Protein AF-T0XTY6-F1 (afdb_monomer)

InterPro domains:
  IPR000873 AMP-dependent synthetase/ligase domain [PF00501] (25-155)
  IPR020845 AMP-binding, conserved site [PS00455] (38-49)
  IPR042099 ANL, N-terminal domain [G3DSA:3.40.50.12780] (5-158)

Organism: NCBI:txid410659

pLDDT: mean 87.72, std 12.35, range [38.81, 97.88]

Sequence (158 aa):
LTGGRRVRRAFPPYAPLRSQQPDTDPGVEVLDTDPWVLVYTSGTTGKPKGAMRSHRSNLMIALLMASEFGITSDDVGLAILPMFHVNSLWLVSLSLALGATVALYPHRVFHPVYVVEELNRHRATYSMFVPTLLTLLADAAEKGLVDPEQLRIILTSS

Structure (mmCIF, N/CA/C/O backbone):
data_AF-T0XTY6-F1
#
_entry.id   AF-T0XTY6-F1
#
loop_
_atom_site.group_PDB
_atom_site.id
_atom_site.type_symbol
_atom_site.label_atom_id
_atom_site.label_alt_id
_atom_site.label_comp_id
_atom_site.label_asym_id
_atom_site.label_entity_id
_atom_site.label_seq_id
_atom_site.pdbx_PDB_ins_code
_atom_site.Cartn_x
_atom_site.Cartn_y
_atom_site.Cartn_z
_atom_site.occupancy
_atom_site.B_iso_or_equiv
_atom_site.auth_seq_id
_atom_site.auth_comp_id
_atom_site.auth_asym_id
_atom_site.auth_atom_id
_atom_site.pdbx_PDB_model_num
ATOM 1 N N . LEU A 1 1 ? 17.956 36.889 -6.508 1.00 43.97 1 LEU A N 1
ATOM 2 C CA . LEU A 1 1 ? 17.241 37.171 -7.777 1.00 43.97 1 LEU A CA 1
ATOM 3 C C . LEU A 1 1 ? 18.006 36.400 -8.850 1.00 43.97 1 LEU A C 1
ATOM 5 O O . LEU A 1 1 ? 19.145 36.754 -9.079 1.00 43.97 1 LEU A O 1
ATOM 9 N N . THR A 1 2 ? 17.607 35.229 -9.338 1.00 38.81 2 THR A N 1
ATOM 10 C CA . THR A 1 2 ? 16.356 34.879 -10.026 1.00 38.81 2 THR A CA 1
ATOM 11 C C . THR A 1 2 ? 16.093 33.373 -9.866 1.00 38.81 2 THR A C 1
ATOM 13 O O . THR A 1 2 ? 16.753 32.531 -10.468 1.00 38.81 2 THR A O 1
ATOM 16 N N . GLY A 1 3 ? 15.117 33.021 -9.025 1.00 40.44 3 GLY A N 1
ATOM 17 C CA . GLY A 1 3 ? 14.622 31.652 -8.897 1.00 40.44 3 GLY A CA 1
ATOM 18 C C . GLY A 1 3 ? 13.713 31.324 -10.076 1.00 40.44 3 GLY A C 1
ATOM 19 O O . GLY A 1 3 ? 12.563 31.758 -10.108 1.00 40.44 3 GLY A O 1
ATOM 20 N N . GLY A 1 4 ? 14.234 30.578 -11.051 1.00 43.25 4 GLY A N 1
ATOM 21 C CA . GLY A 1 4 ? 13.454 30.040 -12.161 1.00 43.25 4 GLY A CA 1
ATOM 22 C C . GLY A 1 4 ? 12.354 29.120 -11.637 1.00 43.25 4 GLY A C 1
ATOM 23 O O . GLY A 1 4 ? 12.597 27.971 -11.269 1.00 43.25 4 GLY A O 1
ATOM 24 N N . ARG A 1 5 ? 11.129 29.642 -11.578 1.00 49.81 5 ARG A N 1
ATOM 25 C CA . ARG A 1 5 ? 9.915 28.907 -11.230 1.00 49.81 5 ARG A CA 1
ATOM 26 C C . ARG A 1 5 ? 9.704 27.842 -12.311 1.00 49.81 5 ARG A C 1
ATOM 28 O O . ARG A 1 5 ? 9.223 28.158 -13.395 1.00 49.81 5 ARG A O 1
ATOM 35 N N . ARG A 1 6 ? 10.108 26.589 -12.050 1.00 56.47 6 ARG A N 1
ATOM 36 C CA . ARG A 1 6 ? 9.805 25.461 -12.948 1.00 56.47 6 ARG A CA 1
ATOM 37 C C . ARG A 1 6 ? 8.292 25.410 -13.129 1.00 56.47 6 ARG A C 1
ATOM 39 O O . ARG A 1 6 ? 7.557 25.153 -12.175 1.00 56.47 6 ARG A O 1
ATOM 46 N N . VAL A 1 7 ? 7.839 25.691 -14.344 1.00 49.06 7 VAL A N 1
ATOM 47 C CA . VAL A 1 7 ? 6.444 25.538 -14.744 1.00 49.06 7 VAL A CA 1
ATOM 48 C C . VAL A 1 7 ? 6.107 24.058 -14.582 1.00 49.06 7 VAL A C 1
ATOM 50 O O . VAL A 1 7 ? 6.647 23.208 -15.289 1.00 49.06 7 VAL A O 1
ATOM 53 N N . ARG A 1 8 ? 5.267 23.726 -13.595 1.00 56.00 8 ARG A N 1
ATOM 54 C CA . ARG A 1 8 ? 4.703 22.381 -13.466 1.00 56.00 8 ARG A CA 1
ATOM 55 C C . ARG A 1 8 ? 3.804 22.177 -14.678 1.00 56.00 8 ARG A C 1
ATOM 57 O O . ARG A 1 8 ? 2.717 22.745 -14.729 1.00 56.00 8 ARG A O 1
ATOM 64 N N . ARG A 1 9 ? 4.264 21.409 -15.666 1.00 54.91 9 ARG A N 1
ATOM 65 C CA . ARG A 1 9 ? 3.400 20.942 -16.750 1.00 54.91 9 ARG A CA 1
ATOM 66 C C . ARG A 1 9 ? 2.299 20.118 -16.084 1.00 54.91 9 ARG A C 1
ATOM 68 O O . ARG A 1 9 ? 2.601 19.125 -15.425 1.00 54.91 9 ARG A O 1
ATOM 75 N N . ALA A 1 10 ? 1.055 20.584 -16.159 1.00 61.41 10 ALA A N 1
ATOM 76 C CA . ALA A 1 10 ? -0.076 19.777 -15.733 1.00 61.41 10 ALA A CA 1
ATOM 77 C C . ALA A 1 10 ? -0.049 18.495 -16.571 1.00 61.41 10 ALA A C 1
ATOM 79 O O . ALA A 1 10 ? 0.035 18.563 -17.800 1.00 61.41 10 ALA A O 1
ATOM 80 N N . PHE A 1 11 ? -0.035 17.338 -15.911 1.00 56.94 11 PHE A N 1
ATOM 81 C CA . PHE A 1 11 ? -0.221 16.082 -16.620 1.00 56.94 11 PHE A CA 1
ATOM 82 C C . PHE A 1 11 ? -1.624 16.103 -17.235 1.00 56.94 11 PHE A C 1
ATOM 84 O O . PHE A 1 11 ? -2.564 16.540 -16.560 1.00 56.94 11 PHE A O 1
ATOM 91 N N . PRO A 1 12 ? -1.777 15.702 -18.506 1.00 67.06 12 PRO A N 1
ATOM 92 C CA . PRO A 1 12 ? -3.093 15.610 -19.114 1.00 67.06 12 PRO A CA 1
ATOM 93 C C . PRO A 1 12 ? -3.985 14.664 -18.292 1.00 67.06 12 PRO A C 1
ATOM 95 O O . PRO A 1 12 ? -3.475 13.732 -17.660 1.00 67.06 12 PRO A O 1
ATOM 98 N N . PRO A 1 13 ? -5.308 14.893 -18.273 1.00 69.94 13 PRO A N 1
ATOM 99 C CA . PRO A 1 13 ? -6.233 13.996 -17.595 1.00 69.94 13 PRO A CA 1
ATOM 100 C C . PRO A 1 13 ? -6.083 12.566 -18.135 1.00 69.94 13 PRO A C 1
ATOM 102 O O . PRO A 1 13 ? -5.951 12.355 -19.339 1.00 69.94 13 PRO A O 1
ATOM 105 N N . TYR A 1 14 ? -6.097 11.580 -17.235 1.00 70.00 14 TYR A N 1
ATOM 106 C CA . TYR A 1 14 ? -5.851 10.171 -17.570 1.00 70.00 14 TYR A CA 1
ATOM 107 C C . TYR A 1 14 ? -6.961 9.552 -18.440 1.00 70.00 14 TYR A C 1
ATOM 109 O O . TYR A 1 14 ? -6.679 8.756 -19.332 1.00 70.00 14 TYR A O 1
ATOM 117 N N . ALA A 1 15 ? -8.220 9.947 -18.225 1.00 71.12 15 ALA A N 1
ATOM 118 C CA . ALA A 1 15 ? -9.383 9.391 -18.923 1.00 71.12 15 ALA A CA 1
ATOM 11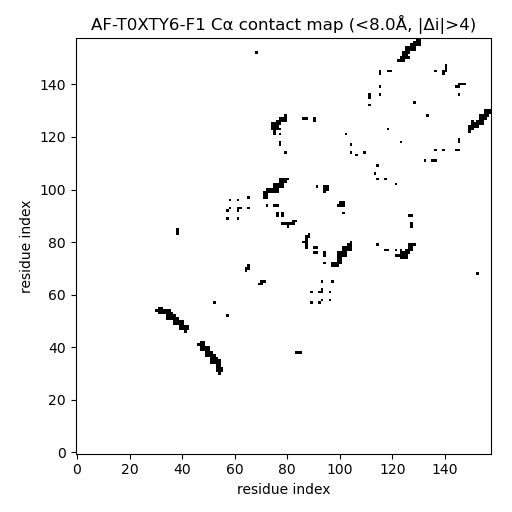9 C C . ALA A 1 15 ? -9.292 9.431 -20.469 1.00 71.12 15 ALA A C 1
ATOM 121 O O . ALA A 1 15 ? -9.461 8.376 -21.083 1.00 71.12 15 ALA A O 1
ATOM 122 N N . PRO A 1 16 ? -8.976 10.571 -21.120 1.00 75.00 16 PRO A N 1
ATOM 123 C CA . PRO A 1 16 ? -8.836 10.606 -22.575 1.00 75.00 16 PRO A CA 1
ATOM 124 C C . PRO A 1 16 ? -7.663 9.763 -23.093 1.00 75.00 16 PRO A C 1
ATOM 126 O O . PRO A 1 16 ? -7.784 9.179 -24.166 1.00 75.00 16 PRO A O 1
ATOM 129 N N . LEU A 1 17 ? -6.568 9.630 -22.331 1.00 75.50 17 LEU A N 1
ATOM 130 C CA . LEU A 1 17 ? -5.458 8.747 -22.708 1.00 75.50 17 LEU A CA 1
ATOM 131 C C . LEU A 1 17 ? -5.892 7.278 -22.714 1.00 75.50 17 LEU A C 1
ATOM 133 O O . LEU A 1 17 ? -5.580 6.571 -23.664 1.00 75.50 17 LEU A O 1
ATOM 137 N N . ARG A 1 18 ? -6.652 6.836 -21.701 1.00 74.25 18 ARG A N 1
ATOM 138 C CA . ARG A 1 18 ? -7.167 5.459 -21.620 1.00 74.25 18 ARG A CA 1
ATOM 139 C C . ARG A 1 18 ? -8.140 5.139 -22.755 1.00 74.25 18 ARG A C 1
ATOM 141 O O . ARG A 1 18 ? -8.022 4.084 -23.356 1.00 74.25 18 ARG A O 1
ATOM 148 N N . SER A 1 19 ? -9.067 6.046 -23.073 1.00 77.88 19 SER A N 1
ATOM 149 C CA . SER A 1 19 ? -10.077 5.817 -24.125 1.00 77.88 19 SER A CA 1
ATOM 150 C C . SER A 1 19 ? -9.498 5.637 -25.534 1.00 77.88 19 SER A C 1
ATOM 152 O O . SER A 1 19 ? -10.197 5.176 -26.428 1.00 77.88 19 SER A O 1
ATOM 154 N N . GLN A 1 20 ? -8.237 6.027 -25.734 1.00 82.38 20 GLN A N 1
ATOM 155 C CA . GLN A 1 20 ? -7.523 5.907 -27.005 1.00 82.38 20 GLN A CA 1
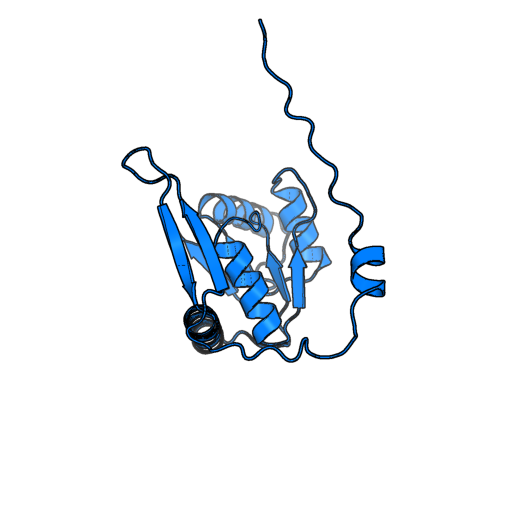ATOM 156 C C . GLN A 1 20 ? -6.628 4.662 -27.072 1.00 82.38 20 GLN A C 1
ATOM 158 O O . GLN A 1 20 ? -6.018 4.422 -28.111 1.00 82.38 20 GLN A O 1
ATOM 163 N N . GLN A 1 21 ? -6.504 3.897 -25.982 1.00 81.62 21 GLN A N 1
ATOM 164 C CA . GLN A 1 21 ? -5.724 2.662 -25.975 1.00 81.62 21 GLN A CA 1
ATOM 165 C C . GLN A 1 21 ? -6.599 1.470 -26.388 1.00 81.62 21 GLN A C 1
ATOM 167 O O . GLN A 1 21 ? -7.783 1.444 -26.043 1.00 81.62 21 GLN A O 1
ATOM 172 N N . PRO A 1 22 ? -6.038 0.478 -27.100 1.00 84.62 22 PRO A N 1
ATOM 173 C CA . PRO A 1 22 ? -6.704 -0.802 -27.308 1.00 84.62 22 PRO A CA 1
ATOM 174 C C . PRO A 1 22 ? -7.024 -1.469 -25.964 1.00 84.62 22 PRO A C 1
ATOM 176 O O . PRO A 1 22 ? -6.227 -1.390 -25.034 1.00 84.62 22 PRO A O 1
ATOM 179 N N . ASP A 1 23 ? -8.150 -2.181 -25.886 1.00 85.56 23 ASP A N 1
ATOM 180 C CA . ASP A 1 23 ? -8.516 -3.005 -24.716 1.00 85.56 23 ASP A CA 1
ATOM 181 C C . ASP A 1 23 ? -7.867 -4.407 -24.771 1.00 85.56 23 ASP A C 1
ATOM 183 O O . ASP A 1 23 ? -8.280 -5.350 -24.101 1.00 85.56 23 ASP A O 1
ATOM 187 N N . THR A 1 24 ? -6.858 -4.557 -25.630 1.00 88.06 24 THR A N 1
ATOM 188 C CA . THR A 1 24 ? -6.093 -5.783 -25.852 1.00 88.06 24 THR A CA 1
ATOM 189 C C . THR A 1 24 ? -4.678 -5.619 -25.323 1.00 88.06 24 THR A C 1
ATOM 191 O O . THR A 1 24 ? -4.151 -4.507 -25.265 1.00 88.06 24 THR A O 1
ATOM 194 N N . ASP A 1 25 ? -4.038 -6.742 -25.003 1.00 86.62 25 ASP A N 1
ATOM 195 C CA . ASP A 1 25 ? -2.611 -6.767 -24.693 1.00 86.62 25 ASP A CA 1
ATOM 196 C C . ASP A 1 25 ? -1.803 -6.082 -25.821 1.00 86.62 25 ASP A C 1
ATOM 198 O O . ASP A 1 25 ? -2.125 -6.286 -27.000 1.00 86.62 25 ASP A O 1
ATOM 202 N N . PRO A 1 26 ? -0.786 -5.256 -25.503 1.00 88.31 26 PRO A N 1
ATOM 203 C CA . PRO A 1 26 ? 0.048 -4.589 -26.504 1.00 88.31 26 PRO A CA 1
ATOM 204 C C . PRO A 1 26 ? 0.810 -5.546 -27.439 1.00 88.31 26 PRO A C 1
ATOM 206 O O . PRO A 1 26 ? 1.424 -5.073 -28.395 1.00 88.31 26 PRO A O 1
ATOM 209 N N . GLY A 1 27 ? 0.788 -6.863 -27.199 1.00 89.69 27 GLY A N 1
ATOM 210 C CA . GLY A 1 27 ? 1.391 -7.868 -28.079 1.00 89.69 27 GLY A CA 1
ATOM 211 C C . GLY A 1 27 ? 2.918 -7.826 -28.067 1.00 89.69 27 GLY A C 1
ATOM 212 O O . GLY A 1 27 ? 3.564 -8.293 -29.004 1.00 89.69 27 GLY A O 1
ATOM 213 N N . VAL A 1 28 ? 3.491 -7.228 -27.022 1.00 92.88 28 VAL A N 1
ATOM 214 C CA . VAL A 1 28 ? 4.931 -7.144 -26.795 1.00 92.88 28 VAL A CA 1
ATOM 215 C C . VAL A 1 28 ? 5.317 -8.265 -25.847 1.00 92.88 28 VAL A C 1
ATOM 217 O O . VAL A 1 28 ? 4.732 -8.410 -24.777 1.00 92.88 28 VAL A O 1
ATOM 220 N N . GLU A 1 29 ? 6.319 -9.047 -26.231 1.00 95.19 29 GLU A N 1
ATOM 221 C CA . GLU A 1 29 ? 6.901 -10.034 -25.332 1.00 95.19 29 GLU A CA 1
ATOM 222 C C . GLU A 1 29 ? 7.602 -9.317 -24.169 1.00 95.19 29 GLU A C 1
ATOM 224 O O . GLU A 1 29 ? 8.485 -8.486 -24.383 1.00 95.19 29 GLU A O 1
ATOM 229 N N . VAL A 1 30 ? 7.183 -9.627 -22.942 1.00 94.50 30 VAL A N 1
ATOM 230 C CA . VAL A 1 30 ? 7.794 -9.131 -21.704 1.00 94.50 30 VAL A CA 1
ATOM 231 C C . VAL A 1 30 ? 8.292 -10.333 -20.917 1.00 94.50 30 VAL A C 1
ATOM 233 O O . VAL A 1 30 ? 7.504 -11.183 -20.498 1.00 94.50 30 VAL A O 1
ATOM 236 N N . LEU A 1 31 ? 9.602 -10.404 -20.705 1.00 96.62 31 LEU A N 1
ATOM 237 C CA . LEU A 1 31 ? 10.220 -11.436 -19.887 1.00 96.62 31 LEU A CA 1
ATOM 238 C C . LEU A 1 31 ? 10.124 -11.052 -18.411 1.00 96.62 31 LEU A C 1
ATOM 240 O O . LEU A 1 31 ? 10.208 -9.887 -18.023 1.00 96.62 31 LEU A O 1
ATOM 244 N N . ASP A 1 32 ? 10.027 -12.043 -17.532 1.00 95.94 32 ASP A N 1
ATOM 245 C CA . ASP A 1 32 ? 9.973 -11.784 -16.092 1.00 95.94 32 ASP A CA 1
ATOM 246 C C . ASP A 1 32 ? 11.288 -11.185 -15.540 1.00 95.94 32 ASP A C 1
ATOM 248 O O . ASP A 1 32 ? 11.309 -10.555 -14.479 1.00 95.94 32 ASP A O 1
ATOM 252 N N . THR A 1 33 ? 12.396 -11.326 -16.265 1.00 97.12 33 THR A N 1
ATOM 253 C CA . THR A 1 33 ? 13.678 -10.686 -15.957 1.00 97.12 33 THR A CA 1
ATOM 254 C C . THR A 1 33 ? 13.766 -9.233 -16.408 1.00 97.12 33 THR A C 1
ATOM 256 O O . THR A 1 33 ? 14.689 -8.543 -15.968 1.00 97.12 33 THR A O 1
ATOM 259 N N . ASP A 1 34 ? 12.828 -8.751 -17.225 1.00 97.50 34 ASP A N 1
ATOM 260 C CA . ASP A 1 34 ? 12.872 -7.386 -17.737 1.00 97.50 34 ASP A CA 1
ATOM 261 C C . ASP A 1 34 ? 12.695 -6.354 -16.612 1.00 97.50 34 ASP A C 1
ATOM 263 O O . ASP A 1 34 ? 12.028 -6.630 -15.602 1.00 97.50 34 ASP A O 1
ATOM 267 N N . PRO A 1 35 ? 13.303 -5.158 -16.741 1.00 96.94 35 PRO A N 1
ATOM 268 C CA . PRO A 1 35 ? 13.151 -4.095 -15.759 1.00 96.94 35 PRO A CA 1
ATOM 269 C C . PRO A 1 35 ? 11.694 -3.640 -15.634 1.00 96.94 35 PRO A C 1
ATOM 271 O O . PRO A 1 35 ? 11.085 -3.182 -16.594 1.00 96.94 35 PRO A O 1
ATOM 274 N N . TRP A 1 36 ? 11.175 -3.681 -14.411 1.00 94.56 36 TRP A N 1
ATOM 275 C CA . TRP A 1 36 ? 9.847 -3.190 -14.054 1.00 94.56 36 TRP A CA 1
ATOM 276 C C . TRP A 1 36 ? 9.888 -1.762 -13.499 1.00 94.56 36 TRP A C 1
ATOM 278 O O . TRP A 1 36 ? 9.089 -0.912 -13.885 1.00 94.56 36 TRP A O 1
ATOM 288 N N . VAL A 1 37 ? 10.825 -1.470 -12.587 1.00 94.12 37 VAL A N 1
ATOM 289 C CA . VAL A 1 37 ? 10.936 -0.141 -11.965 1.00 94.12 37 VAL A CA 1
ATOM 290 C C . VAL A 1 37 ? 12.375 0.221 -11.606 1.00 94.12 37 VAL A C 1
ATOM 292 O O . VAL A 1 37 ? 13.195 -0.636 -11.268 1.00 94.12 37 VAL A O 1
ATOM 295 N N . LEU A 1 38 ? 12.666 1.522 -11.644 1.00 94.50 38 LEU A N 1
ATOM 296 C CA . LEU A 1 38 ? 13.896 2.135 -11.149 1.00 94.50 38 LEU A CA 1
ATOM 297 C C . LEU A 1 38 ? 13.565 3.051 -9.970 1.00 94.50 38 LEU A C 1
ATOM 299 O O . LEU A 1 38 ? 13.011 4.135 -10.152 1.00 94.50 38 LEU A O 1
ATOM 303 N N . VAL A 1 39 ? 13.925 2.630 -8.758 1.00 91.75 39 VAL A N 1
ATOM 304 C CA . VAL A 1 39 ? 13.712 3.432 -7.545 1.00 91.75 39 VAL A CA 1
ATOM 305 C C . VAL A 1 39 ? 14.993 4.187 -7.216 1.00 91.75 39 VAL A C 1
ATOM 307 O O . VAL A 1 39 ? 15.998 3.588 -6.833 1.00 91.75 39 VAL A O 1
ATOM 310 N N . TYR A 1 40 ? 14.973 5.510 -7.369 1.00 92.31 40 TYR A N 1
ATOM 311 C CA . TYR A 1 40 ? 16.112 6.353 -7.012 1.00 92.31 40 TYR A CA 1
ATOM 312 C C . TYR A 1 40 ? 16.120 6.670 -5.518 1.00 92.31 40 TYR A C 1
ATOM 314 O O . TYR A 1 40 ? 15.121 7.115 -4.958 1.00 92.31 40 TYR A O 1
ATOM 322 N N . THR A 1 41 ? 17.277 6.494 -4.887 1.00 88.69 41 THR A N 1
ATOM 323 C CA . THR A 1 41 ? 17.515 6.851 -3.482 1.00 88.69 41 THR A CA 1
ATOM 324 C C . THR A 1 41 ? 18.636 7.881 -3.384 1.00 88.69 41 THR A C 1
ATOM 326 O O . THR A 1 41 ? 19.474 7.970 -4.282 1.00 88.69 41 THR A O 1
ATOM 329 N N . SER A 1 42 ? 18.647 8.690 -2.318 1.00 83.38 42 SER A N 1
ATOM 330 C CA . SER A 1 42 ? 19.545 9.849 -2.173 1.00 83.38 42 SER A CA 1
ATOM 331 C C . SER A 1 42 ? 21.035 9.496 -2.247 1.00 83.38 42 SER A C 1
ATOM 333 O O . SER A 1 42 ? 21.810 10.312 -2.738 1.00 83.38 42 SER A O 1
ATOM 335 N N . GLY A 1 43 ? 21.421 8.274 -1.863 1.00 73.62 43 GLY A N 1
ATOM 336 C CA . GLY A 1 43 ? 22.798 7.783 -1.909 1.00 73.62 43 GLY A CA 1
ATOM 337 C C . GLY A 1 43 ? 23.727 8.521 -0.934 1.00 73.62 43 GLY A C 1
ATOM 338 O O . GLY A 1 43 ? 23.854 9.740 -0.961 1.00 73.62 43 GLY A O 1
ATOM 339 N N . THR A 1 44 ? 24.457 7.790 -0.092 1.00 72.44 44 THR A N 1
ATOM 340 C CA . THR A 1 44 ? 25.382 8.386 0.900 1.00 72.44 44 THR A CA 1
ATOM 341 C C . THR A 1 44 ? 26.523 9.200 0.278 1.00 72.44 44 THR A C 1
ATOM 343 O O . THR A 1 44 ? 27.114 10.047 0.936 1.00 72.44 44 THR A O 1
ATOM 346 N N . THR A 1 45 ? 26.815 8.987 -1.006 1.00 79.88 45 THR A N 1
ATOM 347 C CA . THR A 1 45 ? 27.883 9.659 -1.761 1.00 79.88 45 THR A CA 1
ATOM 348 C C . THR A 1 45 ? 27.427 10.953 -2.455 1.00 79.88 45 THR A C 1
ATOM 350 O O . THR A 1 45 ? 28.140 11.462 -3.317 1.00 79.88 45 THR A O 1
ATOM 353 N N . GLY A 1 46 ? 26.214 11.448 -2.171 1.00 81.31 46 GLY A N 1
ATOM 354 C CA . GLY A 1 46 ? 25.648 12.673 -2.762 1.00 81.31 46 GLY A CA 1
ATOM 355 C C . GLY A 1 46 ? 25.161 12.539 -4.212 1.00 81.31 46 GLY A C 1
ATOM 356 O O . GLY A 1 46 ? 24.613 13.487 -4.772 1.00 81.31 46 GLY A O 1
ATOM 357 N N . LYS A 1 47 ? 25.334 11.364 -4.827 1.00 83.06 47 LYS A N 1
ATOM 358 C CA . LYS A 1 47 ? 24.807 11.027 -6.156 1.00 83.06 47 LYS A CA 1
ATOM 359 C C . LYS A 1 47 ? 23.693 9.991 -5.996 1.00 83.06 47 LYS A C 1
ATOM 361 O O . LYS A 1 47 ? 23.992 8.899 -5.498 1.00 83.06 47 LYS A O 1
ATOM 366 N N . PRO A 1 48 ? 22.453 10.289 -6.428 1.00 87.88 48 PRO A N 1
ATOM 367 C CA . PRO A 1 48 ? 21.365 9.330 -6.349 1.00 87.88 48 PRO A CA 1
ATOM 368 C C . PRO A 1 48 ? 21.678 8.033 -7.099 1.00 87.88 48 PRO A C 1
ATOM 370 O O . PRO A 1 48 ? 22.206 8.067 -8.212 1.00 87.88 48 PRO A O 1
ATOM 373 N N . LYS A 1 49 ? 21.331 6.891 -6.500 1.00 91.00 49 LYS A N 1
ATOM 374 C CA . LYS A 1 49 ? 21.496 5.559 -7.104 1.00 91.00 49 LYS A CA 1
ATOM 375 C C . LYS A 1 49 ? 20.124 4.996 -7.463 1.00 91.00 49 LYS A C 1
ATOM 377 O O . LYS A 1 49 ? 19.226 5.018 -6.623 1.00 91.00 49 LYS A O 1
ATOM 382 N N . GLY A 1 50 ? 19.970 4.504 -8.692 1.00 92.00 50 GLY A N 1
ATOM 383 C CA . GLY A 1 50 ? 18.753 3.838 -9.156 1.00 92.00 50 GLY A CA 1
ATOM 384 C C . GLY A 1 50 ? 18.805 2.343 -8.858 1.00 92.00 50 GLY A C 1
ATOM 385 O O . GLY A 1 50 ? 19.614 1.629 -9.444 1.00 92.00 50 GLY A O 1
ATOM 386 N N . ALA A 1 51 ? 17.953 1.869 -7.954 1.00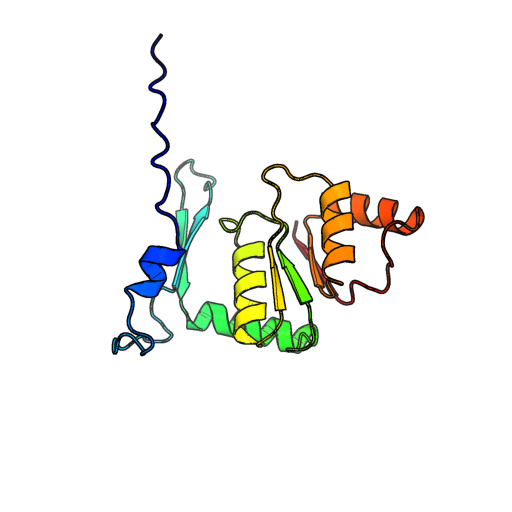 92.50 51 ALA A N 1
ATOM 387 C CA . ALA A 1 51 ? 17.750 0.446 -7.726 1.00 92.50 51 ALA A CA 1
ATOM 388 C C . ALA A 1 51 ? 16.820 -0.101 -8.817 1.00 92.50 51 ALA A C 1
ATOM 390 O O . ALA A 1 51 ? 15.617 0.171 -8.807 1.00 92.50 51 ALA A O 1
ATOM 391 N N . MET A 1 52 ? 17.392 -0.829 -9.777 1.00 95.50 52 MET A N 1
ATOM 392 C CA . MET A 1 52 ? 16.641 -1.506 -10.833 1.00 95.50 52 MET A CA 1
ATOM 393 C C . MET A 1 52 ? 16.022 -2.789 -10.295 1.00 95.50 52 MET A C 1
ATOM 395 O O . MET A 1 52 ? 16.695 -3.586 -9.642 1.00 95.50 52 MET A O 1
ATOM 399 N N . ARG A 1 53 ? 14.740 -2.994 -10.583 1.00 94.50 53 ARG A N 1
ATOM 400 C CA . ARG A 1 53 ? 13.991 -4.178 -10.172 1.00 94.50 53 ARG A CA 1
ATOM 401 C C . ARG A 1 53 ? 13.253 -4.782 -11.349 1.00 94.50 53 ARG A C 1
ATOM 403 O O . ARG A 1 53 ? 12.662 -4.039 -12.123 1.00 94.50 53 ARG A O 1
ATOM 410 N N . SER A 1 54 ? 13.267 -6.109 -11.452 1.00 96.62 54 SER A N 1
ATOM 411 C CA . SER A 1 54 ? 12.558 -6.848 -12.500 1.00 96.62 54 SER A CA 1
ATOM 412 C C . SER A 1 54 ? 11.121 -7.198 -12.116 1.00 96.62 54 SER A C 1
ATOM 414 O O . SER A 1 54 ? 10.783 -7.193 -10.923 1.00 96.62 54 SER A O 1
ATOM 416 N N . HIS A 1 55 ? 10.311 -7.577 -13.107 1.00 95.06 55 HIS A N 1
ATOM 417 C CA . HIS A 1 55 ? 8.961 -8.118 -12.906 1.00 95.06 55 HIS A CA 1
ATOM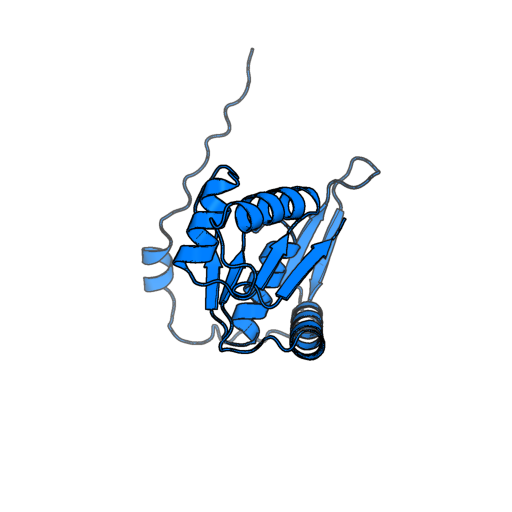 418 C C . HIS A 1 55 ? 8.960 -9.317 -11.943 1.00 95.06 55 HIS A C 1
ATOM 420 O O . HIS A 1 55 ? 8.224 -9.313 -10.952 1.00 95.06 55 HIS A O 1
ATOM 426 N N . ARG A 1 56 ? 9.863 -10.286 -12.152 1.00 96.06 56 ARG A N 1
ATOM 427 C CA . ARG A 1 56 ? 10.066 -11.459 -11.286 1.00 96.06 56 ARG A CA 1
ATOM 428 C C . ARG A 1 56 ? 10.323 -11.036 -9.853 1.00 96.06 56 ARG A C 1
ATOM 430 O O . ARG A 1 56 ? 9.674 -11.538 -8.944 1.00 96.06 56 ARG A O 1
ATOM 437 N N . SER A 1 57 ? 11.250 -10.099 -9.636 1.00 94.62 57 SER A N 1
ATOM 438 C CA . SER A 1 57 ? 11.574 -9.665 -8.277 1.00 94.62 57 SER A CA 1
ATOM 439 C C . SER A 1 57 ? 10.332 -9.139 -7.556 1.00 94.62 57 SER A C 1
ATOM 441 O O . SER A 1 57 ? 10.192 -9.364 -6.358 1.00 94.62 57 SER A O 1
ATOM 443 N N . ASN A 1 58 ? 9.452 -8.415 -8.263 1.00 92.94 58 ASN A N 1
ATOM 444 C CA . ASN A 1 58 ? 8.237 -7.844 -7.691 1.00 92.94 58 ASN A CA 1
ATOM 445 C C . ASN A 1 58 ? 7.206 -8.920 -7.349 1.00 92.94 58 ASN A C 1
ATOM 447 O O . ASN A 1 58 ? 6.677 -8.930 -6.241 1.00 92.94 58 ASN A O 1
ATOM 451 N N . LEU A 1 59 ? 6.978 -9.857 -8.269 1.00 92.94 59 LEU A N 1
ATOM 452 C CA . LEU A 1 59 ? 6.057 -10.962 -8.035 1.00 92.94 59 LEU A CA 1
ATOM 453 C C . LEU A 1 59 ? 6.522 -11.846 -6.870 1.00 92.94 59 LEU A C 1
ATOM 455 O O . LEU A 1 59 ? 5.719 -12.197 -6.015 1.00 92.94 59 LEU A O 1
ATOM 459 N N . MET A 1 60 ? 7.822 -12.138 -6.778 1.00 94.06 60 MET A N 1
ATOM 460 C CA . MET A 1 60 ? 8.372 -12.968 -5.700 1.00 94.06 60 MET A CA 1
ATOM 461 C C . MET A 1 60 ? 8.120 -12.373 -4.313 1.00 94.06 60 MET A C 1
ATOM 463 O O . MET A 1 60 ? 7.708 -13.092 -3.408 1.00 94.06 60 MET A O 1
ATOM 467 N N . ILE A 1 61 ? 8.329 -11.063 -4.134 1.00 90.94 61 ILE A N 1
ATOM 468 C CA . ILE A 1 61 ? 8.046 -10.420 -2.843 1.00 90.94 61 ILE A CA 1
ATOM 469 C C . ILE A 1 61 ? 6.539 -10.343 -2.567 1.00 90.94 61 ILE A C 1
ATOM 471 O O . ILE A 1 61 ? 6.129 -10.482 -1.420 1.00 90.94 61 ILE A O 1
ATOM 475 N N . ALA A 1 62 ? 5.706 -10.160 -3.597 1.00 91.62 62 ALA A N 1
ATOM 476 C CA . ALA A 1 62 ? 4.256 -10.181 -3.439 1.00 91.62 62 ALA A CA 1
ATOM 477 C C . ALA A 1 62 ? 3.769 -11.555 -2.942 1.00 91.62 62 ALA A C 1
ATOM 479 O O . ALA A 1 62 ? 3.066 -11.631 -1.938 1.00 91.62 62 ALA A O 1
ATOM 480 N N . LEU A 1 63 ? 4.223 -12.638 -3.581 1.00 91.88 63 LEU A N 1
ATOM 481 C CA . LEU A 1 63 ? 3.892 -14.012 -3.192 1.00 91.88 63 LEU A CA 1
ATOM 482 C C . LEU A 1 63 ? 4.412 -14.367 -1.796 1.00 91.88 63 LEU A C 1
ATOM 484 O O . LEU A 1 63 ? 3.677 -14.966 -1.015 1.00 91.88 63 LEU A O 1
ATOM 488 N N . LEU A 1 64 ? 5.644 -13.965 -1.462 1.00 93.06 64 LEU A N 1
ATOM 489 C CA . LEU A 1 64 ? 6.208 -14.182 -0.128 1.00 93.06 64 LEU A CA 1
ATOM 490 C C . LEU A 1 64 ? 5.315 -13.564 0.948 1.00 93.06 64 LEU A C 1
ATOM 492 O O . LEU A 1 64 ? 4.985 -14.213 1.929 1.00 93.06 64 LEU A O 1
ATOM 496 N N . MET A 1 65 ? 4.893 -12.321 0.751 1.00 90.00 65 MET A N 1
ATOM 497 C CA . MET A 1 65 ? 4.132 -11.589 1.760 1.00 90.00 65 MET A CA 1
ATOM 498 C C . MET A 1 65 ? 2.677 -12.056 1.827 1.00 90.00 65 MET A C 1
ATOM 500 O O . MET A 1 65 ? 2.105 -12.110 2.912 1.00 90.00 65 MET A O 1
ATOM 504 N N . ALA A 1 66 ? 2.093 -12.447 0.691 1.00 92.69 66 ALA A N 1
ATOM 505 C CA . ALA A 1 66 ? 0.797 -13.115 0.661 1.00 92.69 66 ALA A CA 1
ATOM 506 C C . ALA A 1 66 ? 0.828 -14.418 1.469 1.00 92.69 66 ALA A C 1
ATOM 508 O O . ALA A 1 66 ? -0.059 -14.651 2.283 1.00 92.69 66 ALA A O 1
ATOM 509 N N . SER A 1 67 ? 1.881 -15.222 1.292 1.00 93.88 67 SER A N 1
ATOM 510 C CA . SER A 1 67 ? 2.075 -16.475 2.023 1.00 93.88 67 SER A CA 1
ATOM 511 C C . SER A 1 67 ? 2.354 -16.257 3.511 1.00 93.88 67 SER A C 1
ATOM 513 O O . SER A 1 67 ? 1.795 -16.970 4.334 1.00 93.88 67 SER A O 1
ATOM 515 N N . GLU A 1 68 ? 3.216 -15.301 3.860 1.00 94.31 68 GLU A N 1
ATOM 516 C CA . GLU A 1 68 ? 3.668 -15.076 5.240 1.00 94.31 68 GLU A CA 1
ATOM 517 C C . GLU A 1 68 ? 2.573 -14.445 6.109 1.00 94.31 68 GLU A C 1
ATOM 519 O O . GLU A 1 68 ? 2.363 -14.845 7.250 1.00 94.31 68 GLU A O 1
ATOM 524 N N . PHE A 1 69 ? 1.846 -13.466 5.563 1.00 93.81 69 PHE A N 1
ATOM 525 C CA . PHE A 1 69 ? 0.833 -12.711 6.308 1.00 93.81 69 PHE A CA 1
ATOM 526 C C . PHE A 1 69 ? -0.603 -13.156 5.997 1.00 93.81 69 PHE A C 1
ATOM 528 O O . PHE A 1 69 ? -1.560 -12.645 6.583 1.00 93.81 69 PHE A O 1
ATOM 535 N N . GLY A 1 70 ? -0.776 -14.108 5.076 1.00 94.75 70 GLY A N 1
ATOM 536 C CA . GLY A 1 70 ? -2.087 -14.589 4.649 1.00 94.75 70 GLY A CA 1
ATOM 537 C C . GLY A 1 70 ? -2.929 -13.484 4.015 1.00 94.75 70 GLY A C 1
ATOM 538 O O . GLY A 1 70 ? -4.104 -13.362 4.347 1.00 94.75 70 GLY A O 1
ATOM 539 N N . ILE A 1 71 ? -2.327 -12.622 3.190 1.00 95.50 71 ILE A N 1
ATOM 540 C CA . ILE A 1 71 ? -3.057 -11.579 2.448 1.00 95.50 71 ILE A CA 1
ATOM 541 C C . ILE A 1 71 ? -3.759 -12.243 1.266 1.00 95.50 71 ILE A C 1
ATOM 543 O O . ILE A 1 71 ? -3.148 -13.015 0.527 1.00 95.50 71 ILE A O 1
ATOM 547 N N . THR A 1 72 ? -5.037 -11.934 1.090 1.00 95.56 72 THR A N 1
ATOM 548 C CA . THR A 1 72 ? -5.918 -12.547 0.092 1.00 95.56 72 THR A CA 1
ATOM 549 C C . THR A 1 72 ? -6.614 -11.481 -0.754 1.00 95.56 72 THR A C 1
ATOM 551 O O . THR A 1 72 ? -6.478 -10.284 -0.504 1.00 95.56 72 THR A O 1
ATOM 554 N N . SER A 1 73 ? -7.385 -11.906 -1.755 1.00 96.75 73 SER A N 1
ATOM 555 C CA . SER A 1 73 ? -8.233 -11.022 -2.563 1.00 96.75 73 SER A CA 1
ATOM 556 C C . SER A 1 73 ? -9.340 -10.321 -1.763 1.00 96.75 73 SER A C 1
ATOM 558 O O . SER A 1 73 ? -9.872 -9.315 -2.223 1.00 96.75 73 SER A O 1
ATOM 560 N N . ASP A 1 74 ? -9.684 -10.830 -0.575 1.00 96.75 74 ASP A N 1
ATOM 561 C CA . ASP A 1 74 ? -10.724 -10.252 0.286 1.00 96.75 74 ASP A CA 1
ATOM 562 C C . ASP A 1 74 ? -10.196 -9.082 1.134 1.00 96.75 74 ASP A C 1
ATOM 564 O O . ASP A 1 74 ? -10.964 -8.376 1.789 1.00 96.75 74 ASP A O 1
ATOM 568 N N . ASP A 1 75 ? -8.879 -8.861 1.132 1.00 97.25 75 ASP A N 1
ATOM 569 C CA . ASP A 1 75 ? -8.246 -7.797 1.896 1.00 97.25 75 ASP A CA 1
ATOM 570 C C . ASP A 1 75 ? -8.320 -6.433 1.190 1.00 97.25 75 ASP A C 1
ATOM 572 O O . ASP A 1 75 ? -8.352 -6.309 -0.040 1.00 97.25 75 ASP A O 1
ATOM 576 N N . VAL A 1 76 ? -8.288 -5.373 2.003 1.00 97.88 76 VAL A N 1
ATOM 577 C CA . VAL A 1 76 ? -8.267 -3.983 1.540 1.00 97.88 76 VAL A CA 1
ATOM 578 C C . VAL A 1 76 ? -7.010 -3.294 2.060 1.00 97.88 76 VAL A C 1
ATOM 580 O O . VAL A 1 76 ? -6.872 -3.036 3.256 1.00 97.88 76 VAL A O 1
ATOM 583 N N . GLY A 1 77 ? -6.092 -2.969 1.154 1.00 97.44 77 GLY A N 1
ATOM 584 C CA . GLY A 1 77 ? -4.862 -2.247 1.465 1.00 97.44 77 GLY A CA 1
ATOM 585 C C . GLY A 1 77 ? -5.059 -0.733 1.441 1.00 97.44 77 GLY A C 1
ATOM 586 O O . GLY A 1 77 ? -5.683 -0.211 0.518 1.00 97.44 77 GLY A O 1
ATOM 587 N N . LEU A 1 78 ? -4.474 -0.000 2.394 1.00 96.81 78 LEU A N 1
ATOM 588 C CA . LEU A 1 78 ? -4.397 1.467 2.336 1.00 96.81 78 LEU A CA 1
ATOM 589 C C . LEU A 1 78 ? -2.960 1.937 2.062 1.00 96.81 78 LEU A C 1
ATOM 591 O O . LEU A 1 78 ? -2.083 1.863 2.920 1.00 96.81 78 LEU A O 1
ATOM 595 N N . ALA A 1 79 ? -2.710 2.483 0.872 1.00 95.75 79 ALA A N 1
ATOM 596 C CA . ALA A 1 79 ? -1.425 3.077 0.516 1.00 95.75 79 ALA A CA 1
ATOM 597 C C . ALA A 1 79 ? -1.331 4.524 1.035 1.00 95.75 79 ALA A C 1
ATOM 599 O O . ALA A 1 79 ? -1.776 5.460 0.369 1.00 95.75 79 ALA A O 1
ATOM 600 N N . ILE A 1 80 ? -0.734 4.708 2.218 1.00 93.25 80 ILE A N 1
ATOM 601 C CA . ILE A 1 80 ? -0.603 6.030 2.865 1.00 93.25 80 ILE A CA 1
ATOM 602 C C . ILE A 1 80 ? 0.677 6.799 2.517 1.00 93.25 80 ILE A C 1
ATOM 604 O O . ILE A 1 80 ? 0.739 8.012 2.716 1.00 93.25 80 ILE A O 1
ATOM 608 N N . LEU A 1 81 ? 1.713 6.114 2.024 1.00 89.75 81 LEU A N 1
ATOM 609 C CA . LEU A 1 81 ? 2.974 6.749 1.650 1.00 89.75 81 LEU A CA 1
ATOM 610 C C . LEU A 1 81 ? 2.930 7.195 0.175 1.00 89.75 81 LEU A C 1
ATOM 612 O O . LEU A 1 81 ? 2.174 6.656 -0.637 1.00 89.75 81 LEU A O 1
ATOM 616 N N . PRO A 1 82 ? 3.737 8.192 -0.219 1.00 89.12 82 PRO A N 1
ATOM 617 C CA . PRO A 1 82 ? 3.808 8.587 -1.620 1.00 89.12 82 PRO A CA 1
ATOM 618 C C . PRO A 1 82 ? 4.244 7.426 -2.532 1.00 89.12 82 PRO A C 1
ATOM 620 O O . PRO A 1 82 ? 5.170 6.690 -2.200 1.00 89.12 82 PRO A O 1
ATOM 623 N N . MET A 1 83 ? 3.652 7.311 -3.729 1.00 88.69 83 MET A N 1
ATOM 624 C CA . MET A 1 83 ? 3.934 6.215 -4.680 1.00 88.69 83 MET A CA 1
ATOM 625 C C . MET A 1 83 ? 5.386 6.138 -5.182 1.00 88.69 83 MET A C 1
ATOM 627 O O . MET A 1 83 ? 5.786 5.119 -5.734 1.00 88.69 83 MET A O 1
ATOM 631 N N . PHE A 1 84 ? 6.189 7.192 -5.008 1.00 87.88 84 PHE A N 1
ATOM 632 C CA . PHE A 1 84 ? 7.621 7.147 -5.324 1.00 87.88 84 PHE A CA 1
ATOM 633 C C . PHE A 1 84 ? 8.454 6.448 -4.235 1.00 87.88 84 PHE A C 1
ATOM 635 O O . PHE A 1 84 ? 9.632 6.170 -4.454 1.00 87.88 84 PHE A O 1
ATOM 642 N N . HIS A 1 85 ? 7.869 6.164 -3.067 1.00 88.62 85 HIS A N 1
ATOM 643 C CA . HIS A 1 85 ? 8.478 5.312 -2.054 1.00 88.62 85 HIS A CA 1
ATOM 644 C C . HIS A 1 85 ? 8.157 3.844 -2.328 1.00 88.62 85 HIS A C 1
ATOM 646 O O . HIS A 1 85 ? 7.024 3.484 -2.654 1.00 88.62 85 HIS A O 1
ATOM 652 N N . VAL A 1 86 ? 9.156 2.984 -2.121 1.00 89.19 86 VAL A N 1
ATOM 653 C CA . VAL A 1 86 ? 9.045 1.548 -2.405 1.00 89.19 86 VAL A CA 1
ATOM 654 C C . VAL A 1 86 ? 7.921 0.867 -1.620 1.00 89.19 86 VAL A C 1
ATOM 656 O O . VAL A 1 86 ? 7.272 -0.005 -2.180 1.00 89.19 86 VAL A O 1
ATOM 659 N N . ASN A 1 87 ? 7.624 1.298 -0.387 1.00 89.50 87 ASN A N 1
ATOM 660 C CA . ASN A 1 87 ? 6.548 0.707 0.418 1.00 89.50 87 ASN A CA 1
ATOM 661 C C . ASN A 1 87 ? 5.179 0.823 -0.259 1.00 89.50 87 ASN A C 1
ATOM 663 O O . ASN A 1 87 ? 4.498 -0.182 -0.429 1.00 89.50 87 ASN A O 1
ATOM 667 N N . SER A 1 88 ? 4.770 2.024 -0.680 1.00 90.88 88 SER A N 1
ATOM 668 C CA . SER A 1 88 ? 3.458 2.187 -1.318 1.00 90.88 88 SER A CA 1
ATOM 669 C C . SER A 1 88 ? 3.415 1.619 -2.722 1.00 90.88 88 SER A C 1
ATOM 671 O O . SER A 1 88 ? 2.395 1.049 -3.096 1.00 90.88 88 SER A O 1
ATOM 673 N N . LEU A 1 89 ? 4.513 1.710 -3.477 1.00 91.38 89 LEU A N 1
ATOM 674 C CA . LEU A 1 89 ? 4.606 1.021 -4.760 1.00 91.38 89 LEU A CA 1
ATOM 675 C C . LEU A 1 89 ? 4.393 -0.490 -4.584 1.00 91.38 89 LEU A C 1
ATOM 677 O O . LEU A 1 89 ? 3.636 -1.104 -5.334 1.00 91.38 89 LEU A O 1
ATOM 681 N N . TRP A 1 90 ? 5.030 -1.066 -3.567 1.00 91.25 90 TRP A N 1
ATOM 682 C CA . TRP A 1 90 ? 4.931 -2.480 -3.265 1.00 91.25 90 TRP A CA 1
ATOM 683 C C . TRP A 1 90 ? 3.531 -2.875 -2.791 1.00 91.25 90 TRP A C 1
ATOM 685 O O . TRP A 1 90 ? 2.954 -3.778 -3.389 1.00 91.25 90 TRP A O 1
ATOM 695 N N . LEU A 1 91 ? 2.955 -2.169 -1.808 1.00 94.19 91 LEU A N 1
ATOM 696 C CA . LEU A 1 91 ? 1.605 -2.431 -1.294 1.00 94.19 91 LEU A CA 1
ATOM 697 C C . LEU A 1 91 ? 0.575 -2.435 -2.424 1.00 94.19 91 LEU A C 1
ATOM 699 O O . LEU A 1 91 ? -0.192 -3.384 -2.537 1.00 94.19 91 LEU A O 1
ATOM 703 N N . VAL A 1 92 ? 0.608 -1.420 -3.294 1.00 95.00 92 VAL A N 1
ATOM 704 C CA . VAL A 1 92 ? -0.284 -1.333 -4.460 1.00 95.00 92 VAL A CA 1
ATOM 705 C C . VAL A 1 92 ? -0.066 -2.519 -5.397 1.00 95.00 92 VAL A C 1
ATOM 707 O O . VAL A 1 92 ? -1.026 -3.166 -5.803 1.00 95.00 92 VAL A O 1
ATOM 710 N N . SER A 1 93 ? 1.188 -2.838 -5.730 1.00 93.94 93 SER A N 1
ATOM 711 C CA . SER A 1 93 ? 1.481 -3.948 -6.641 1.00 93.94 93 SER A CA 1
ATOM 712 C C . SER A 1 93 ? 1.094 -5.316 -6.070 1.00 93.94 93 SER A C 1
ATOM 714 O O . SER A 1 93 ? 0.634 -6.168 -6.823 1.00 93.94 93 SER A O 1
ATOM 716 N N . LEU A 1 94 ? 1.224 -5.508 -4.753 1.00 94.25 94 LEU A N 1
ATOM 717 C CA . LEU A 1 94 ? 0.774 -6.700 -4.043 1.00 94.25 94 LEU A CA 1
ATOM 718 C C . LEU A 1 94 ? -0.741 -6.843 -4.169 1.00 94.25 94 LEU A C 1
ATOM 720 O O . LEU A 1 94 ? -1.202 -7.906 -4.573 1.00 94.25 94 LEU A O 1
ATOM 724 N N . SER A 1 95 ? -1.502 -5.789 -3.843 1.00 95.81 95 SER A N 1
ATOM 725 C CA . SER A 1 95 ? -2.965 -5.846 -3.909 1.00 95.81 95 SER A CA 1
ATOM 726 C C . SER A 1 95 ? -3.423 -6.250 -5.304 1.00 95.81 95 SER A C 1
ATOM 728 O O . SER A 1 95 ? -4.217 -7.170 -5.457 1.00 95.81 95 SER A O 1
ATOM 730 N N . LEU A 1 96 ? -2.852 -5.609 -6.329 1.00 94.75 96 LEU A N 1
ATOM 731 C CA . LEU A 1 96 ? -3.192 -5.884 -7.721 1.00 94.75 96 LEU A CA 1
ATOM 732 C C . LEU A 1 96 ? -2.811 -7.309 -8.143 1.00 94.75 96 LEU A C 1
ATOM 734 O O . LEU A 1 96 ? -3.591 -7.957 -8.832 1.00 94.75 96 LEU A O 1
ATOM 738 N N . ALA A 1 97 ? -1.651 -7.814 -7.714 1.00 93.00 97 ALA A N 1
ATOM 739 C CA . ALA A 1 97 ? -1.216 -9.176 -8.025 1.00 93.00 97 ALA A CA 1
ATOM 740 C C . ALA A 1 97 ? -2.109 -10.255 -7.383 1.00 93.00 97 ALA A C 1
ATOM 742 O O . ALA A 1 97 ? -2.245 -11.338 -7.945 1.00 93.00 97 ALA A O 1
ATOM 743 N N . LEU A 1 98 ? -2.715 -9.962 -6.229 1.00 94.31 98 LEU A N 1
ATOM 744 C CA . LEU A 1 98 ? -3.615 -10.873 -5.513 1.00 94.31 98 LEU A CA 1
ATOM 745 C C . LEU A 1 98 ? -5.093 -10.709 -5.893 1.00 94.31 98 LEU A C 1
ATOM 747 O O . LEU A 1 98 ? -5.923 -11.482 -5.425 1.00 94.31 98 LEU A O 1
ATOM 751 N N . GLY A 1 99 ? -5.442 -9.699 -6.696 1.00 95.56 99 GLY A N 1
ATOM 752 C CA . GLY A 1 99 ? -6.839 -9.326 -6.938 1.00 95.56 99 GLY A CA 1
ATOM 753 C C . GLY A 1 99 ? -7.526 -8.679 -5.728 1.00 95.56 99 GLY A C 1
ATOM 754 O O . GLY A 1 99 ? -8.750 -8.623 -5.683 1.00 95.56 99 GLY A O 1
ATOM 755 N N . ALA A 1 100 ? -6.750 -8.202 -4.754 1.00 96.56 100 ALA A N 1
ATOM 756 C CA . ALA A 1 100 ? -7.232 -7.481 -3.584 1.00 96.56 100 ALA A CA 1
ATOM 757 C C . ALA A 1 100 ? -7.567 -6.019 -3.918 1.00 96.56 100 ALA A C 1
ATOM 759 O O . ALA A 1 100 ? -7.155 -5.472 -4.947 1.00 96.56 100 ALA A O 1
ATOM 760 N N . THR A 1 101 ? -8.273 -5.344 -3.012 1.00 97.88 101 THR A N 1
ATOM 761 C CA . THR A 1 101 ? -8.586 -3.918 -3.178 1.00 97.88 101 THR A CA 1
ATOM 762 C C . THR A 1 101 ? -7.465 -3.052 -2.610 1.00 97.88 101 THR A C 1
ATOM 764 O O . THR A 1 101 ? -6.925 -3.339 -1.544 1.00 97.88 101 THR A O 1
ATOM 767 N N . VAL A 1 102 ? -7.137 -1.946 -3.284 1.00 97.50 102 VAL A N 1
ATOM 768 C CA . VAL A 1 102 ? -6.222 -0.927 -2.749 1.00 97.50 102 VAL A CA 1
ATOM 769 C C . VAL A 1 102 ? -6.822 0.469 -2.822 1.00 97.50 102 VAL A C 1
ATOM 771 O O . VAL A 1 102 ? -7.21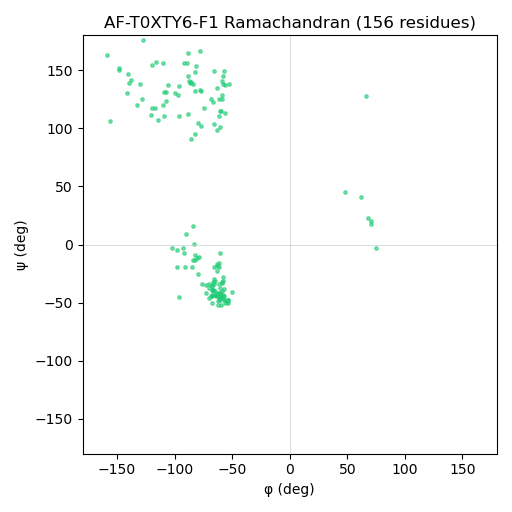3 0.944 -3.887 1.00 97.50 102 VAL A O 1
ATOM 774 N N . ALA A 1 103 ? -6.857 1.144 -1.676 1.00 96.94 103 ALA A N 1
ATOM 775 C CA . ALA A 1 103 ? -7.179 2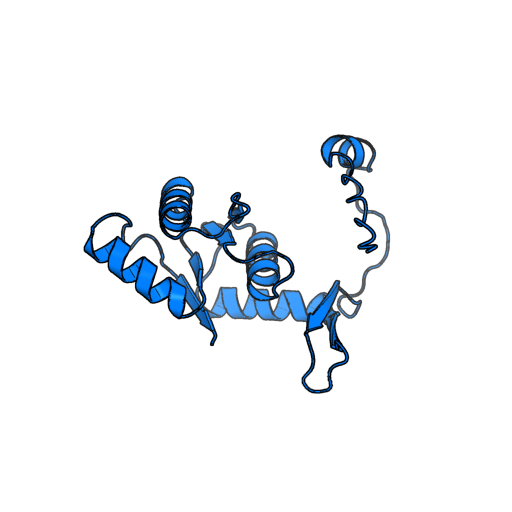.555 -1.558 1.00 96.94 103 ALA A CA 1
ATOM 776 C C . ALA A 1 103 ? -5.887 3.381 -1.519 1.00 96.94 103 ALA A C 1
ATOM 778 O 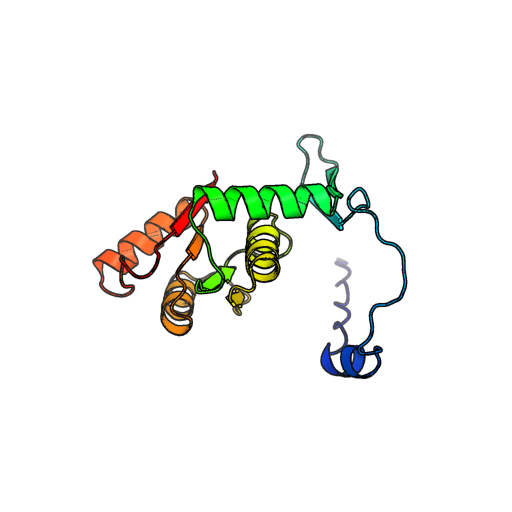O . ALA A 1 103 ? -4.921 3.034 -0.835 1.00 96.94 103 ALA A O 1
ATOM 779 N N . LEU A 1 104 ? -5.864 4.493 -2.252 1.00 95.38 104 LEU A N 1
ATOM 780 C CA . LEU A 1 104 ? -4.757 5.446 -2.230 1.00 95.38 104 LEU A CA 1
ATOM 781 C C . LEU A 1 104 ? -5.126 6.611 -1.322 1.00 95.38 104 LEU A C 1
ATOM 783 O O . LEU A 1 104 ? -6.188 7.204 -1.499 1.00 95.38 104 LEU A O 1
ATOM 787 N N . TYR A 1 105 ? -4.234 6.979 -0.403 1.00 94.19 105 TYR A N 1
ATOM 788 C CA . TYR A 1 105 ? -4.432 8.157 0.434 1.00 94.19 105 TYR A CA 1
ATOM 789 C C . TYR A 1 105 ? -4.537 9.422 -0.442 1.00 94.19 105 TYR A C 1
ATOM 791 O O . TYR A 1 105 ? -3.567 9.785 -1.119 1.00 94.19 105 TYR A O 1
ATOM 799 N N . PRO A 1 106 ? -5.701 10.102 -0.471 1.00 91.81 106 PRO A N 1
ATOM 800 C CA . PRO A 1 106 ? -5.986 11.108 -1.492 1.00 91.81 106 PRO A CA 1
ATOM 801 C C . PRO A 1 106 ? -5.420 12.491 -1.146 1.00 91.81 106 PRO A C 1
ATOM 803 O O . PRO A 1 106 ? -5.375 13.385 -1.998 1.00 91.81 106 PRO A O 1
ATOM 806 N N . HIS A 1 107 ? -4.994 12.706 0.100 1.00 88.88 107 HIS A N 1
ATOM 807 C CA . HIS A 1 107 ? -4.572 14.022 0.557 1.00 88.88 107 HIS A CA 1
ATOM 808 C C . HIS A 1 107 ? -3.113 14.297 0.192 1.00 88.88 107 HIS A C 1
ATOM 810 O O . HIS A 1 107 ? -2.218 13.474 0.359 1.00 88.88 107 HIS A O 1
ATOM 816 N N . ARG A 1 108 ? -2.850 15.526 -0.262 1.00 85.69 108 ARG A N 1
ATOM 817 C CA . ARG A 1 108 ? -1.487 15.982 -0.588 1.00 85.69 108 ARG A CA 1
ATOM 818 C C . ARG A 1 108 ? -0.587 16.090 0.635 1.00 85.69 108 ARG A C 1
ATOM 820 O O . ARG A 1 108 ? 0.626 15.955 0.512 1.00 85.69 108 ARG A O 1
ATOM 827 N N . VAL A 1 109 ? -1.185 16.428 1.773 1.00 85.50 109 VAL A N 1
ATOM 828 C CA . VAL A 1 109 ? -0.494 16.591 3.045 1.00 85.50 109 VAL A CA 1
ATOM 829 C C . VAL A 1 109 ? -0.863 15.406 3.913 1.00 85.50 109 VAL A C 1
ATOM 831 O O . VAL A 1 109 ? -2.035 15.044 4.040 1.00 85.50 109 VAL A O 1
ATOM 834 N N . PHE A 1 110 ? 0.160 14.796 4.490 1.00 84.94 110 PHE A N 1
ATOM 835 C CA . PHE A 1 110 ? -0.033 13.756 5.475 1.00 84.94 110 PHE A CA 1
ATOM 836 C C . PHE A 1 110 ? -0.631 14.366 6.748 1.00 84.94 110 PHE A C 1
ATOM 838 O O . PHE A 1 110 ? -0.060 15.307 7.302 1.00 84.94 110 PHE A O 1
ATOM 845 N N . HIS A 1 111 ? -1.761 13.834 7.210 1.00 89.12 111 HIS A N 1
ATOM 846 C CA . HIS A 1 111 ? -2.366 14.226 8.475 1.00 89.12 111 HIS A CA 1
ATOM 847 C C . HIS A 1 111 ? -2.944 12.989 9.180 1.00 89.12 111 HIS A C 1
ATOM 849 O O . HIS A 1 111 ? -3.697 12.246 8.550 1.00 89.12 111 HIS A O 1
ATOM 855 N N . PRO A 1 112 ? -2.650 12.766 10.474 1.00 87.00 112 PRO A N 1
ATOM 856 C CA . PRO A 1 112 ? -3.059 11.544 11.172 1.00 87.00 112 PRO A CA 1
ATOM 857 C C . PRO A 1 112 ? -4.575 11.321 11.177 1.00 87.00 112 PRO A C 1
ATOM 859 O O . PRO A 1 112 ? -5.032 10.208 10.945 1.00 87.00 112 PRO A O 1
ATOM 862 N N . VAL A 1 113 ? -5.355 12.393 11.355 1.00 89.75 113 VAL A N 1
ATOM 863 C CA . VAL A 1 113 ? -6.828 12.315 11.333 1.00 89.75 113 VAL A CA 1
ATOM 864 C C . VAL A 1 113 ? -7.336 11.809 9.984 1.00 89.75 113 VAL A C 1
ATOM 866 O O . VAL A 1 113 ? -8.192 10.937 9.953 1.00 89.75 113 VAL A O 1
ATOM 869 N N . TYR A 1 114 ? -6.759 12.275 8.873 1.00 93.31 114 TYR A N 1
ATOM 870 C CA . TYR A 1 114 ? -7.164 11.811 7.547 1.00 93.31 114 TYR A CA 1
ATOM 871 C C . TYR A 1 114 ? -6.783 10.348 7.328 1.00 93.31 114 TYR A C 1
ATOM 873 O O . TYR A 1 114 ? -7.530 9.614 6.702 1.00 93.31 114 TYR A O 1
ATOM 881 N N . VAL A 1 115 ? -5.654 9.886 7.874 1.00 93.06 115 VAL A N 1
ATOM 882 C CA . VAL A 1 115 ? -5.308 8.458 7.811 1.00 93.06 115 VAL A CA 1
ATOM 883 C C . VAL A 1 115 ? -6.365 7.612 8.514 1.00 93.06 115 VAL A C 1
ATO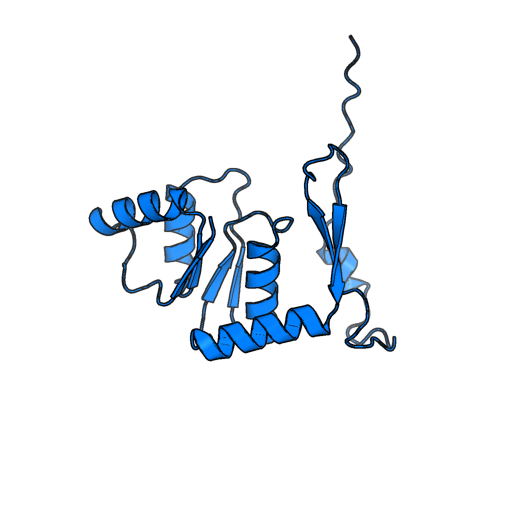M 885 O O . VAL A 1 115 ? -6.814 6.628 7.940 1.00 93.06 115 VAL A O 1
ATOM 888 N N . VAL A 1 116 ? -6.797 8.009 9.713 1.00 93.81 116 VAL A N 1
ATOM 889 C CA . VAL A 1 116 ? -7.871 7.321 10.448 1.00 93.81 116 VAL A CA 1
ATOM 890 C C . VAL A 1 116 ? -9.193 7.362 9.673 1.00 93.81 116 VAL A C 1
ATOM 892 O O . VAL A 1 116 ? -9.854 6.337 9.529 1.00 93.81 116 VAL A O 1
ATOM 895 N N . GLU A 1 117 ? -9.560 8.517 9.113 1.00 94.94 117 GLU A N 1
ATOM 896 C CA . GLU A 1 117 ? -10.764 8.656 8.287 1.00 94.94 117 GLU A CA 1
ATOM 897 C C . GLU A 1 117 ? -10.738 7.731 7.064 1.00 94.94 117 GLU A C 1
ATOM 899 O O . GLU A 1 117 ? -11.733 7.063 6.789 1.00 94.94 117 GLU A O 1
ATOM 904 N N . GLU A 1 118 ? -9.615 7.658 6.344 1.00 96.12 118 GLU A N 1
ATOM 905 C CA . GLU A 1 118 ? -9.476 6.783 5.176 1.00 96.12 118 GLU A CA 1
ATOM 906 C C . GLU A 1 118 ? -9.422 5.298 5.562 1.00 96.12 118 GLU A C 1
ATOM 908 O O . GLU A 1 118 ? -10.020 4.471 4.871 1.00 96.12 118 GLU A O 1
ATOM 913 N N . LEU A 1 119 ? -8.771 4.948 6.680 1.00 95.81 119 LEU A N 1
ATOM 914 C CA . LEU A 1 119 ? -8.794 3.589 7.233 1.00 95.81 119 LEU A CA 1
ATOM 915 C C . LEU A 1 119 ? -10.236 3.139 7.479 1.00 95.81 119 LEU A C 1
ATOM 917 O O . LEU A 1 119 ? -10.629 2.074 7.002 1.00 95.81 119 LEU A O 1
ATOM 921 N N . ASN A 1 120 ? -11.027 3.961 8.169 1.00 95.88 120 ASN A N 1
ATOM 922 C CA . ASN A 1 120 ? -12.418 3.657 8.498 1.00 95.88 120 ASN A CA 1
ATOM 923 C C . ASN A 1 120 ? -13.306 3.638 7.246 1.00 95.88 120 ASN A C 1
ATOM 925 O O . ASN A 1 120 ? -14.104 2.718 7.059 1.00 95.88 120 ASN A O 1
ATOM 929 N N . ARG A 1 121 ? -13.152 4.629 6.355 1.00 96.75 121 ARG A N 1
ATOM 930 C CA . ARG A 1 121 ? -13.943 4.754 5.120 1.00 96.75 121 ARG A CA 1
ATOM 931 C C . ARG A 1 121 ? -13.801 3.527 4.230 1.00 96.75 121 ARG A C 1
ATOM 933 O O . ARG A 1 121 ? -14.792 3.057 3.677 1.00 96.75 121 ARG A O 1
ATOM 940 N N . HIS A 1 122 ? -12.577 3.034 4.077 1.00 96.94 122 HIS A N 1
ATOM 941 C CA . HIS A 1 122 ? -12.281 1.906 3.202 1.00 96.94 122 HIS A CA 1
ATOM 942 C C . HIS A 1 122 ? -12.321 0.555 3.915 1.00 96.94 122 HIS A C 1
ATOM 944 O O . HIS A 1 122 ? -12.158 -0.463 3.251 1.00 96.94 122 HIS A O 1
ATOM 950 N N . ARG A 1 123 ? -12.545 0.536 5.238 1.00 96.06 123 ARG A N 1
ATOM 951 C CA . ARG A 1 123 ? -12.428 -0.667 6.078 1.00 96.06 123 ARG A CA 1
ATOM 952 C C . ARG A 1 123 ? -11.120 -1.411 5.796 1.00 96.06 123 ARG A C 1
ATOM 954 O O . ARG A 1 123 ? -11.110 -2.622 5.600 1.00 96.06 123 ARG A O 1
ATOM 961 N N . ALA A 1 124 ? -10.027 -0.653 5.708 1.00 97.38 124 ALA A N 1
ATOM 962 C CA . ALA A 1 124 ? -8.722 -1.191 5.354 1.00 97.38 124 ALA A CA 1
ATOM 963 C C . ALA A 1 124 ? -8.302 -2.281 6.350 1.00 97.38 124 ALA A C 1
ATOM 965 O O . ALA A 1 124 ? -8.324 -2.040 7.559 1.00 97.38 124 ALA A O 1
ATOM 966 N N . THR A 1 125 ? -7.905 -3.443 5.832 1.00 97.25 125 THR A N 1
ATOM 967 C CA . THR A 1 125 ? -7.492 -4.618 6.613 1.00 97.25 125 THR A CA 1
ATOM 968 C C . THR A 1 125 ? -5.979 -4.723 6.755 1.00 97.25 125 THR A C 1
ATOM 970 O O . THR A 1 125 ? -5.488 -5.382 7.673 1.00 97.25 125 THR A O 1
ATOM 973 N N . TYR A 1 126 ? -5.222 -4.043 5.890 1.00 96.25 126 TYR A N 1
ATOM 974 C CA . TYR A 1 126 ? -3.777 -3.950 6.032 1.00 96.25 126 TYR A CA 1
ATOM 975 C C . TYR A 1 126 ? -3.195 -2.633 5.525 1.00 96.25 126 TYR A C 1
ATOM 977 O O . TYR A 1 126 ? -3.725 -1.973 4.628 1.00 96.25 126 TYR A O 1
ATOM 985 N N . SER A 1 127 ? -2.067 -2.241 6.110 1.00 95.00 127 SER A N 1
ATOM 986 C CA . SER A 1 127 ? -1.321 -1.061 5.682 1.00 95.00 127 SER A CA 1
ATOM 987 C C . SER A 1 127 ? 0.142 -1.128 6.125 1.00 95.00 127 SER A C 1
ATOM 989 O O . SER A 1 127 ? 0.530 -1.912 6.996 1.00 95.00 127 SER A O 1
ATOM 991 N N . MET A 1 128 ? 0.962 -0.295 5.488 1.00 91.94 128 MET A N 1
ATOM 992 C CA . MET A 1 128 ? 2.367 -0.098 5.816 1.00 91.94 128 MET A CA 1
ATOM 993 C C . MET A 1 128 ? 2.570 1.261 6.471 1.00 91.94 128 MET A C 1
ATOM 995 O O . MET A 1 128 ? 2.295 2.299 5.868 1.00 91.94 128 MET A O 1
ATOM 999 N N . PHE A 1 129 ? 3.137 1.250 7.670 1.00 89.62 129 PHE A N 1
ATOM 1000 C CA . PHE A 1 129 ? 3.423 2.444 8.450 1.00 89.62 129 PHE A CA 1
ATOM 1001 C C . PHE A 1 129 ? 4.930 2.609 8.647 1.00 89.62 129 PHE A C 1
ATOM 1003 O O . PHE A 1 129 ? 5.697 1.653 8.582 1.00 89.62 129 PHE A O 1
ATOM 1010 N N . VAL A 1 130 ? 5.361 3.843 8.899 1.00 88.25 130 VAL A N 1
ATOM 1011 C CA . VAL A 1 130 ? 6.661 4.091 9.540 1.00 88.25 130 VAL A CA 1
ATOM 1012 C C . VAL A 1 130 ? 6.443 4.170 11.056 1.00 88.25 130 VAL A C 1
ATOM 1014 O O . VAL A 1 130 ? 5.331 4.517 11.469 1.00 88.25 130 VAL A O 1
ATOM 1017 N N . PRO A 1 131 ? 7.457 3.906 11.901 1.00 88.12 131 PRO A N 1
ATOM 1018 C CA . PRO A 1 131 ? 7.283 3.811 13.352 1.00 88.12 131 PRO A CA 1
ATOM 1019 C C . PRO A 1 131 ? 6.539 4.994 13.984 1.00 88.12 131 PRO A C 1
ATOM 1021 O O . PRO A 1 131 ? 5.643 4.797 14.798 1.00 88.12 131 PRO A O 1
ATOM 1024 N N . THR A 1 132 ? 6.825 6.222 13.542 1.00 85.88 132 THR A N 1
ATOM 1025 C CA . THR A 1 132 ? 6.150 7.438 14.026 1.00 85.88 132 THR A CA 1
ATOM 1026 C C . THR A 1 132 ? 4.631 7.412 13.820 1.00 85.88 132 THR A C 1
ATOM 1028 O O . THR A 1 132 ? 3.892 7.990 14.612 1.00 85.88 132 THR A O 1
ATOM 1031 N N . LEU A 1 133 ? 4.144 6.743 12.772 1.00 85.94 133 LEU A N 1
ATOM 1032 C CA . LEU A 1 133 ? 2.712 6.650 12.486 1.00 85.94 133 LEU A CA 1
ATOM 1033 C C . LEU A 1 133 ? 2.004 5.603 13.339 1.00 85.94 133 LEU A C 1
ATOM 1035 O O . LEU A 1 133 ? 0.814 5.752 13.597 1.00 85.94 133 LEU A O 1
ATOM 1039 N N . LEU A 1 134 ? 2.723 4.586 13.815 1.00 88.25 134 LEU A N 1
ATOM 1040 C CA . LEU A 1 134 ? 2.146 3.589 14.714 1.00 88.25 134 LEU A CA 1
ATOM 1041 C C . LEU A 1 134 ? 1.772 4.205 16.059 1.00 88.25 134 LEU A C 1
ATOM 1043 O O . LEU A 1 134 ? 0.708 3.906 16.583 1.00 88.25 134 LEU A O 1
ATOM 1047 N N . THR A 1 135 ? 2.595 5.117 16.583 1.00 89.50 135 THR A N 1
ATOM 1048 C CA . THR A 1 135 ? 2.276 5.846 17.820 1.00 89.50 135 THR A CA 1
ATOM 1049 C C . THR A 1 135 ? 0.990 6.658 17.680 1.00 89.50 135 THR A C 1
ATOM 1051 O O . THR A 1 135 ? 0.159 6.665 18.581 1.00 89.50 135 THR A O 1
ATOM 1054 N N . LEU A 1 136 ? 0.799 7.310 16.531 1.00 88.12 136 LEU A N 1
ATOM 1055 C CA . LEU A 1 136 ? -0.414 8.078 16.244 1.00 88.12 136 LEU A CA 1
ATOM 1056 C C . LEU A 1 136 ? -1.646 7.178 16.104 1.00 88.12 136 LEU A C 1
ATOM 1058 O O . LEU A 1 136 ? -2.726 7.539 16.562 1.00 88.12 136 LEU A O 1
ATOM 1062 N N . LEU A 1 137 ? -1.486 6.011 15.477 1.00 89.88 137 LEU A N 1
ATOM 1063 C CA . LEU A 1 137 ? -2.557 5.031 15.337 1.00 89.88 137 LEU A CA 1
ATOM 1064 C C . LEU A 1 137 ? -2.957 4.431 16.692 1.00 89.88 137 LEU A C 1
ATOM 1066 O O . LEU A 1 137 ? -4.145 4.272 16.951 1.00 89.88 137 LEU A O 1
ATOM 1070 N N . ALA A 1 138 ? -1.985 4.148 17.564 1.00 91.00 138 ALA A N 1
ATOM 1071 C CA . ALA A 1 138 ? -2.238 3.659 18.917 1.00 91.00 138 ALA A CA 1
ATOM 1072 C C . ALA A 1 138 ? -3.045 4.673 19.746 1.00 91.00 138 ALA A C 1
ATOM 1074 O O . ALA A 1 138 ? -4.072 4.313 20.313 1.00 91.00 138 ALA A O 1
ATOM 1075 N N . ASP A 1 139 ? -2.655 5.953 19.728 1.00 92.75 139 ASP A N 1
ATOM 1076 C CA . ASP A 1 139 ? -3.405 7.035 20.389 1.00 92.75 139 ASP A CA 1
ATOM 1077 C C . ASP A 1 139 ? -4.833 7.181 19.825 1.00 92.75 139 ASP A C 1
ATOM 1079 O O . ASP A 1 139 ? -5.788 7.406 20.570 1.00 92.75 139 ASP A O 1
ATOM 1083 N N . ALA A 1 140 ? -5.013 7.002 18.512 1.00 91.31 140 ALA A N 1
ATOM 1084 C CA . ALA A 1 140 ? -6.336 7.004 17.894 1.00 91.31 140 ALA A CA 1
ATOM 1085 C C . ALA A 1 140 ? -7.197 5.806 18.336 1.00 91.31 140 ALA A C 1
ATOM 1087 O O . ALA A 1 140 ? -8.397 5.975 18.563 1.00 91.31 140 ALA A O 1
ATOM 1088 N N . ALA A 1 141 ? -6.601 4.619 18.482 1.00 92.00 141 ALA A N 1
ATOM 1089 C CA . ALA A 1 141 ? -7.291 3.419 18.949 1.00 92.00 141 ALA A CA 1
ATOM 1090 C C . ALA A 1 141 ? -7.718 3.546 20.421 1.00 92.00 141 ALA A C 1
ATOM 1092 O O . ALA A 1 141 ? -8.869 3.266 20.748 1.00 92.00 141 ALA A O 1
ATOM 1093 N N . GLU A 1 142 ? -6.847 4.062 21.297 1.00 94.00 142 GLU A N 1
ATOM 1094 C CA . GLU A 1 142 ? -7.175 4.339 22.708 1.00 94.00 142 GLU A CA 1
ATOM 1095 C C . GLU A 1 142 ? -8.340 5.330 22.855 1.00 94.00 142 GLU A C 1
ATOM 1097 O O . GLU A 1 142 ? -9.150 5.226 23.776 1.00 94.00 142 GLU A O 1
ATOM 1102 N N . LYS A 1 143 ? -8.459 6.274 21.915 1.00 94.44 143 LYS A N 1
ATOM 1103 C CA . LYS A 1 143 ? -9.559 7.248 21.846 1.00 94.44 143 LYS A CA 1
ATOM 1104 C C . LYS A 1 143 ? -10.821 6.713 21.161 1.00 94.44 143 LYS A C 1
ATOM 1106 O O . LYS A 1 143 ? -11.785 7.464 21.025 1.00 94.44 143 LYS A O 1
ATOM 1111 N N . GLY A 1 144 ? -10.828 5.457 20.709 1.00 93.00 144 GLY A N 1
ATOM 1112 C CA . GLY A 1 144 ? -11.959 4.841 20.009 1.00 93.00 144 GLY A CA 1
ATOM 1113 C C . GLY A 1 144 ? -12.234 5.429 18.621 1.00 93.00 144 GLY A C 1
ATOM 1114 O O . GLY A 1 144 ? -13.358 5.349 18.133 1.00 93.00 144 GLY A O 1
ATOM 1115 N N . LEU A 1 145 ? -11.235 6.056 17.989 1.00 93.06 145 LEU A N 1
ATOM 1116 C CA . LEU A 1 145 ? -11.368 6.667 16.660 1.00 93.06 145 LEU A CA 1
ATOM 1117 C C . LEU A 1 145 ? -11.147 5.665 15.519 1.00 93.06 145 LEU A C 1
ATOM 1119 O O . LEU A 1 145 ? -11.551 5.922 14.386 1.00 93.06 145 LEU A O 1
ATOM 1123 N N . VAL A 1 146 ? -10.500 4.541 15.810 1.00 92.06 146 VAL A N 1
ATOM 1124 C CA . VAL A 1 146 ? -10.302 3.412 14.899 1.00 92.06 146 VAL A CA 1
ATOM 1125 C C . VAL A 1 146 ? -10.519 2.127 15.685 1.00 92.06 146 VAL A C 1
ATOM 1127 O O . VAL A 1 146 ? -10.130 2.042 16.850 1.00 92.06 146 VAL A O 1
ATOM 1130 N N . ASP A 1 147 ? -11.142 1.141 15.053 1.00 90.81 147 ASP A N 1
ATOM 1131 C CA . ASP A 1 147 ? -11.250 -0.196 15.621 1.00 90.81 147 ASP A CA 1
ATOM 1132 C C . ASP A 1 147 ? -9.885 -0.905 15.501 1.00 90.81 147 ASP A C 1
ATOM 1134 O O . ASP A 1 147 ? -9.403 -1.101 14.377 1.00 90.81 147 ASP A O 1
ATOM 1138 N N . PRO A 1 148 ? -9.227 -1.270 16.619 1.00 84.31 148 PRO A N 1
ATOM 1139 C CA . PRO A 1 148 ? -7.928 -1.935 16.580 1.00 84.31 148 PRO A CA 1
ATOM 1140 C C . PRO A 1 148 ? -7.978 -3.310 15.899 1.00 84.31 148 PRO A C 1
ATOM 1142 O O . PRO A 1 148 ? -6.949 -3.761 15.402 1.00 84.31 148 PRO A O 1
ATOM 1145 N N . GLU A 1 149 ? -9.144 -3.959 15.832 1.00 89.12 149 GLU A N 1
ATOM 1146 C CA . GLU A 1 149 ? -9.307 -5.251 15.155 1.00 89.12 149 GLU A CA 1
ATOM 1147 C C . GLU A 1 149 ? -9.492 -5.105 13.637 1.00 89.12 149 GLU A C 1
ATOM 1149 O O . GLU A 1 149 ? -9.348 -6.080 12.898 1.00 89.12 149 GLU A O 1
ATOM 1154 N N . GLN A 1 150 ? -9.760 -3.890 13.138 1.00 92.06 150 GLN A N 1
ATOM 1155 C CA . GLN A 1 150 ? -9.959 -3.649 11.708 1.00 92.06 150 GLN A CA 1
ATOM 1156 C C . GLN A 1 150 ? -8.691 -3.947 10.897 1.00 92.06 150 GLN A C 1
ATOM 1158 O O . GLN A 1 150 ? -8.757 -4.549 9.824 1.00 92.06 150 GLN A O 1
ATOM 1163 N N . LEU A 1 151 ? -7.531 -3.515 11.398 1.00 94.25 151 LEU A N 1
ATOM 1164 C CA . LEU A 1 151 ? -6.240 -3.752 10.759 1.00 94.25 151 LEU A CA 1
ATOM 1165 C C . LEU A 1 151 ? -5.687 -5.108 11.191 1.00 94.25 151 LEU A C 1
ATOM 1167 O O . LEU A 1 151 ? -4.934 -5.218 12.155 1.00 94.25 151 LEU A O 1
ATOM 1171 N N . ARG A 1 152 ? -6.010 -6.140 10.415 1.00 94.81 152 ARG A N 1
ATOM 1172 C CA . ARG A 1 152 ? -5.492 -7.498 10.603 1.00 94.81 152 ARG A CA 1
ATOM 1173 C C . ARG A 1 152 ? -3.971 -7.573 10.455 1.00 94.81 152 ARG A C 1
ATOM 1175 O O . ARG A 1 152 ? -3.332 -8.392 11.111 1.00 94.81 152 ARG A O 1
ATOM 1182 N N . ILE A 1 153 ? -3.392 -6.758 9.569 1.00 94.62 153 ILE A N 1
ATOM 1183 C CA . ILE A 1 153 ? -1.955 -6.784 9.268 1.00 94.62 153 ILE A CA 1
ATOM 1184 C C . ILE A 1 153 ? -1.384 -5.365 9.272 1.00 94.62 153 ILE A C 1
ATOM 1186 O O . ILE A 1 153 ? -1.747 -4.511 8.461 1.00 94.62 153 ILE A O 1
ATOM 1190 N N . ILE A 1 154 ? -0.413 -5.140 10.153 1.00 93.25 154 ILE A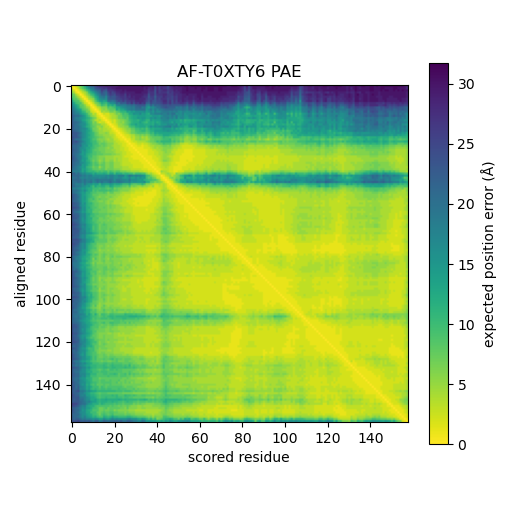 N 1
ATOM 1191 C CA . ILE A 1 154 ? 0.354 -3.898 10.238 1.00 93.25 154 ILE A CA 1
ATOM 1192 C C . ILE A 1 154 ? 1.810 -4.221 9.927 1.00 93.25 154 ILE A C 1
ATOM 1194 O O . ILE A 1 154 ? 2.467 -4.962 10.654 1.00 93.25 154 ILE A O 1
ATOM 1198 N N . LEU A 1 155 ? 2.321 -3.640 8.846 1.00 90.44 155 LEU A N 1
ATOM 1199 C CA . LEU A 1 155 ? 3.719 -3.774 8.450 1.00 90.44 155 LEU A CA 1
ATOM 1200 C C . LEU A 1 155 ? 4.461 -2.477 8.755 1.00 90.44 155 LEU A C 1
ATOM 1202 O O . LEU A 1 155 ? 3.959 -1.384 8.489 1.00 90.44 155 LEU A O 1
ATOM 1206 N N . THR A 1 156 ? 5.671 -2.592 9.293 1.00 89.19 156 THR A N 1
ATOM 1207 C CA . THR A 1 156 ? 6.506 -1.438 9.629 1.00 89.19 156 THR A CA 1
ATOM 1208 C C . THR A 1 156 ? 7.965 -1.696 9.294 1.00 89.19 156 THR A C 1
ATOM 1210 O O . THR A 1 156 ? 8.442 -2.825 9.379 1.00 89.19 156 THR A O 1
ATOM 1213 N N . SER A 1 157 ? 8.665 -0.641 8.891 1.00 79.31 157 SER A N 1
ATOM 1214 C CA . SER A 1 157 ? 10.110 -0.642 8.669 1.00 79.31 157 SER A CA 1
ATOM 1215 C C . SER A 1 157 ? 10.689 0.659 9.198 1.00 79.31 157 SER A C 1
ATOM 1217 O O . SER A 1 157 ? 10.094 1.722 8.998 1.00 79.31 157 SER A O 1
ATOM 1219 N N . SER A 1 158 ? 11.846 0.552 9.850 1.00 61.56 158 SER A N 1
ATOM 1220 C CA . SER A 1 158 ? 12.675 1.687 10.270 1.00 61.56 158 SER A CA 1
ATOM 1221 C C . SER A 1 158 ? 13.289 2.427 9.087 1.00 61.56 158 SER A C 1
ATOM 1223 O O . SER A 1 158 ? 13.487 1.785 8.027 1.00 61.56 158 SER A O 1
#

Solvent-accessible surface area (backbone atoms only — not comparable to full-atom values): 9536 Å² total; per-residue (Å²): 140,82,83,80,76,78,78,77,76,77,76,74,71,64,66,69,59,56,75,72,50,76,99,58,80,90,82,67,93,76,60,52,78,40,81,65,48,69,49,70,41,68,44,98,83,76,53,67,45,68,50,74,36,24,44,44,64,53,52,53,54,34,51,49,48,28,67,74,70,65,59,49,45,88,38,25,35,42,33,69,51,61,67,88,40,68,66,24,42,45,54,48,51,34,23,61,74,52,62,19,43,66,48,70,61,84,62,94,65,92,48,73,68,58,52,44,50,51,38,62,74,62,60,26,25,30,40,67,42,45,66,76,50,51,60,54,50,50,57,35,34,77,70,67,69,41,68,75,77,51,47,77,40,81,44,73,56,133

Nearest PDB structures (foldseek):
  8ra0-assembly1_A  TM=8.402E-01  e=1.765E-05  Kitasatospora cystarginea
  9bhy-assembly1_A  TM=7.611E-01  e=4.248E-06  Acinetobacter baumannii ATCC 17978
  6iyl-assembly2_B  TM=7.397E-01  e=4.201E-05  Escherichia coli 1303
  8k5t-assembly1_A  TM=7.608E-01  e=9.399E-05  Escherichia coli
  3rg2-assembly1_B  TM=7.325E-01  e=7.805E-05  Escherichia coli

Radius of gyration: 18.57 Å; Cα contacts (8 Å, |Δi|>4): 191; chains: 1; bounding box: 42×54×51 Å

Mean predicted aligned error: 7.33 Å

Secondary structure (DSSP, 8-state):
---------PPPPHHHHHHTS-SS-------TTSEEEEEEE--TTSS-EEEEEEHHHHHHHHHHHHHHHT--TT-EEEE-S-TTSHHHHHHHHHHHHHT-EEEE---SS--HHHHHHHHHHHT--EEEE-HHHHHHHHHHHHTTSS-TTT-SEEEE--

Foldseek 3Di:
DDDDPPPPDPDPDVVVVVVPDDPDDPPDDFDQQDWDDWQWDCDPVNDIDTDTDGNVRLVVVLVVCCVVLVDAQAAEEEQLDDCSDPQSVSSVSSNVSRNHHYDYQPDPDDDLLSVLVVCVVRLHQAYEDEPVSVVSVVVCVVVVSHPPNSHSYYHYDD